Protein AF-A0A366LSE2-F1 (afdb_monomer)

Radius of gyration: 13.4 Å; Cα contacts (8 Å, |Δi|>4): 178; chains: 1; bounding box: 37×29×29 Å

InterPro domains:
  IPR007197 Radical SAM [PF04055] (1-92)
  IPR007197 Radical SAM [PS51918] (1-105)
  IPR007197 Radical SAM [SFLDS00029] (2-97)
  IPR013785 Aldolase-type TIM barrel [G3DSA:3.20.20.70] (1-103)
  IPR050377 Radical SAM PqqA peptide cyclase/Mycofactocin maturase MftC-like [PTHR11228] (2-87)
  IPR058240 Radical SAM superfamily [SSF102114] (2-92)

pLDDT: mean 95.58, std 5.39, range [58.38, 98.81]

Structure (mmCIF, N/CA/C/O backbone):
data_AF-A0A366LSE2-F1
#
_entry.id   AF-A0A366LSE2-F1
#
loop_
_atom_site.group_PDB
_atom_site.id
_atom_site.type_symbol
_atom_site.label_atom_id
_atom_site.label_alt_id
_atom_site.label_comp_id
_atom_site.label_asym_id
_atom_site.label_entity_id
_atom_site.label_seq_id
_atom_site.pdbx_PDB_ins_code
_atom_site.Cartn_x
_atom_site.Cartn_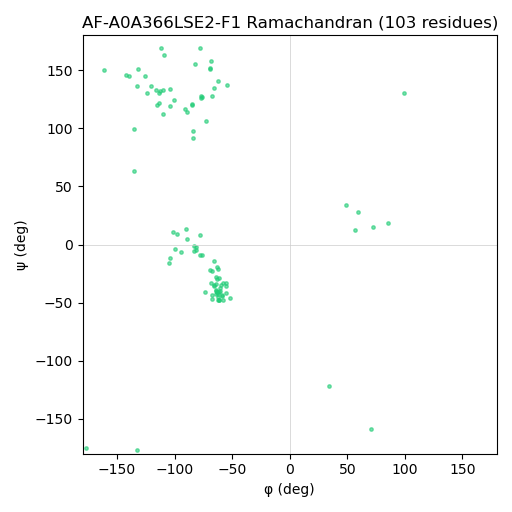y
_atom_site.Cartn_z
_atom_site.occupancy
_atom_site.B_iso_or_equiv
_atom_site.auth_seq_id
_atom_site.auth_comp_id
_atom_site.auth_asym_id
_atom_site.auth_atom_id
_atom_site.pdbx_PDB_model_num
ATOM 1 N N . MET A 1 1 ? -0.348 -7.743 2.055 1.00 96.19 1 MET A N 1
ATOM 2 C CA . MET A 1 1 ? -1.095 -7.666 0.783 1.00 96.19 1 MET A CA 1
ATOM 3 C C . MET A 1 1 ? -0.109 -7.359 -0.326 1.00 96.19 1 MET A C 1
ATOM 5 O O . MET A 1 1 ? 0.467 -6.279 -0.315 1.00 96.19 1 MET A O 1
ATOM 9 N N . GLU A 1 2 ? 0.136 -8.316 -1.220 1.00 95.88 2 GLU A N 1
ATOM 10 C CA . GLU A 1 2 ? 1.030 -8.136 -2.371 1.00 95.88 2 GLU A CA 1
ATOM 11 C C . GLU A 1 2 ? 0.259 -7.483 -3.524 1.00 95.88 2 GLU A C 1
ATOM 13 O O . GLU A 1 2 ? -0.505 -8.145 -4.220 1.00 95.88 2 GLU A O 1
ATOM 18 N N . ILE A 1 3 ? 0.388 -6.161 -3.673 1.00 97.44 3 ILE A N 1
ATOM 19 C CA . ILE A 1 3 ? -0.478 -5.363 -4.569 1.00 97.44 3 ILE A CA 1
ATOM 20 C C . ILE A 1 3 ? 0.115 -5.136 -5.965 1.00 97.44 3 ILE A C 1
ATOM 22 O O . ILE A 1 3 ? -0.535 -4.557 -6.844 1.00 97.44 3 ILE A O 1
ATOM 26 N N . THR A 1 4 ? 1.363 -5.553 -6.166 1.00 97.38 4 THR A N 1
ATOM 27 C CA . THR A 1 4 ? 2.090 -5.477 -7.432 1.00 97.38 4 THR A CA 1
ATOM 28 C C . THR A 1 4 ? 3.279 -6.437 -7.407 1.00 97.38 4 THR A C 1
ATOM 30 O O . THR A 1 4 ? 3.837 -6.685 -6.350 1.00 97.38 4 THR A O 1
ATOM 33 N N . GLY A 1 5 ? 3.684 -6.968 -8.560 1.00 97.25 5 GLY A N 1
ATOM 34 C CA . GLY A 1 5 ? 4.976 -7.642 -8.755 1.00 97.25 5 GLY A CA 1
ATOM 35 C C . GLY A 1 5 ? 6.023 -6.742 -9.427 1.00 97.25 5 GLY A C 1
ATOM 36 O O . GLY A 1 5 ? 7.170 -7.142 -9.625 1.00 97.25 5 GLY A O 1
ATOM 37 N N . LYS A 1 6 ? 5.635 -5.522 -9.818 1.00 97.25 6 LYS A N 1
ATOM 38 C CA . LYS A 1 6 ? 6.518 -4.537 -10.450 1.00 97.25 6 LYS A CA 1
ATOM 39 C C . LYS A 1 6 ? 7.425 -3.874 -9.418 1.00 97.25 6 LYS A C 1
ATOM 41 O O . LYS A 1 6 ? 6.929 -3.320 -8.443 1.00 97.25 6 LYS A O 1
ATOM 46 N N . CYS A 1 7 ? 8.728 -3.872 -9.673 1.00 96.81 7 CYS A N 1
ATOM 47 C CA . CYS A 1 7 ? 9.740 -3.185 -8.869 1.00 96.81 7 CYS A CA 1
ATOM 48 C C . CYS A 1 7 ? 10.779 -2.541 -9.792 1.00 96.81 7 CYS A C 1
ATOM 50 O O . CYS A 1 7 ? 11.111 -3.110 -10.824 1.00 96.81 7 CYS A O 1
ATOM 52 N N . GLN A 1 8 ? 11.326 -1.379 -9.444 1.00 95.06 8 GLN A N 1
ATOM 53 C CA . GLN A 1 8 ? 12.435 -0.776 -10.196 1.00 95.06 8 GLN A CA 1
ATOM 54 C C . GLN A 1 8 ? 13.793 -1.447 -9.924 1.00 95.06 8 GLN A C 1
ATOM 56 O O . GLN A 1 8 ? 14.764 -1.138 -10.607 1.00 95.06 8 GLN A O 1
ATOM 61 N N . LEU A 1 9 ? 13.868 -2.339 -8.931 1.00 95.25 9 LEU A N 1
ATOM 62 C CA . LEU A 1 9 ? 15.059 -3.115 -8.573 1.00 95.25 9 LEU A CA 1
ATOM 63 C C . LEU A 1 9 ? 14.876 -4.594 -8.941 1.00 95.25 9 LEU A C 1
ATOM 65 O O . LEU A 1 9 ? 13.749 -5.052 -9.115 1.00 95.25 9 LEU A O 1
ATOM 69 N N . GLN A 1 10 ? 15.977 -5.347 -8.999 1.00 94.56 10 GLN A N 1
ATOM 70 C CA . GLN A 1 10 ? 15.986 -6.793 -9.257 1.00 94.56 10 GLN A CA 1
ATOM 71 C C . GLN A 1 10 ? 16.942 -7.507 -8.284 1.00 94.56 10 GLN A C 1
ATOM 73 O O . GLN A 1 10 ? 17.967 -8.059 -8.672 1.00 94.56 10 GLN A O 1
ATOM 78 N N . CYS A 1 11 ? 16.626 -7.441 -6.989 1.00 94.44 11 CYS A N 1
ATOM 79 C CA . CYS A 1 11 ? 17.501 -7.928 -5.921 1.00 94.44 11 CYS A CA 1
ATOM 80 C C . CYS A 1 11 ? 17.674 -9.457 -5.979 1.00 94.44 11 CYS A C 1
ATOM 82 O O . CYS A 1 11 ? 16.685 -10.188 -6.041 1.00 94.44 11 CYS A O 1
ATOM 84 N N . GLY A 1 12 ? 18.907 -9.958 -5.838 1.00 93.38 12 GLY A N 1
ATOM 85 C CA . GLY A 1 12 ? 19.196 -11.402 -5.878 1.00 93.38 12 GLY A CA 1
ATOM 86 C C . GLY A 1 12 ? 18.551 -12.232 -4.756 1.00 93.38 12 GLY A C 1
ATOM 87 O O . GLY A 1 12 ? 18.385 -13.438 -4.899 1.00 93.38 12 GLY A O 1
ATOM 88 N N . HIS A 1 13 ? 18.147 -11.594 -3.653 1.00 91.75 13 HIS A N 1
ATOM 89 C CA . HIS A 1 13 ? 17.470 -12.235 -2.517 1.00 91.75 13 HIS A CA 1
ATOM 90 C C . HIS A 1 13 ? 15.933 -12.078 -2.553 1.00 91.75 13 HIS A C 1
ATOM 92 O O . HIS A 1 13 ? 15.256 -12.346 -1.557 1.00 91.75 13 HIS A O 1
ATOM 98 N N . CYS A 1 14 ? 15.361 -11.564 -3.650 1.00 93.69 14 CYS A N 1
ATOM 99 C CA . CYS A 1 14 ? 13.927 -11.298 -3.741 1.00 93.69 14 CYS A CA 1
ATOM 100 C C . CYS A 1 14 ? 13.128 -12.605 -3.864 1.00 93.69 14 CYS A C 1
ATOM 102 O O . CYS A 1 14 ? 13.084 -13.210 -4.933 1.00 93.69 14 CYS A O 1
ATOM 104 N N . TYR A 1 15 ? 12.438 -13.012 -2.792 1.00 92.69 15 TYR A N 1
ATOM 105 C CA . TYR A 1 15 ? 11.619 -14.233 -2.799 1.00 92.69 15 TYR A CA 1
ATOM 106 C C . TYR A 1 15 ? 10.497 -14.195 -3.855 1.00 92.69 15 TYR A C 1
ATOM 108 O O . TYR A 1 15 ? 10.183 -15.214 -4.461 1.00 92.69 15 TYR A O 1
ATOM 116 N N . ALA A 1 16 ? 9.917 -13.014 -4.095 1.00 93.31 16 ALA A N 1
ATOM 117 C CA . ALA A 1 16 ? 8.813 -12.815 -5.032 1.00 93.31 16 ALA A CA 1
ATOM 118 C C . ALA A 1 16 ? 9.277 -12.689 -6.494 1.00 93.31 16 ALA A C 1
ATOM 120 O O . ALA A 1 16 ? 8.448 -12.509 -7.382 1.00 93.31 16 ALA A O 1
ATOM 121 N N . SER A 1 17 ? 10.593 -12.731 -6.756 1.00 94.69 17 SER A N 1
ATOM 122 C CA . SER A 1 17 ? 11.170 -12.509 -8.093 1.00 94.69 17 SER A CA 1
ATOM 123 C C . SER A 1 17 ? 10.628 -11.242 -8.778 1.00 94.69 17 SER A C 1
ATOM 125 O O . SER A 1 17 ? 10.423 -11.207 -9.991 1.00 94.69 17 SER A O 1
ATOM 127 N N . SER A 1 18 ? 10.345 -10.201 -7.987 1.00 96.12 18 SER A N 1
ATOM 128 C CA . SER A 1 18 ? 9.837 -8.928 -8.493 1.00 96.12 18 SER A CA 1
ATOM 129 C C . SER A 1 18 ? 10.907 -8.193 -9.296 1.00 96.12 18 SER A C 1
ATOM 131 O O . SER A 1 18 ? 12.102 -8.322 -9.029 1.00 96.12 18 SER A O 1
ATOM 133 N N . GLY A 1 19 ? 10.479 -7.375 -10.255 1.00 95.75 19 GLY A N 1
ATOM 134 C CA . GLY A 1 19 ? 11.411 -6.625 -11.089 1.00 95.75 19 GLY A CA 1
ATOM 135 C C . GLY A 1 19 ? 10.734 -5.692 -12.087 1.00 95.75 19 GLY A C 1
ATOM 136 O O . GLY A 1 19 ? 9.502 -5.570 -12.076 1.00 95.75 19 GLY A O 1
ATOM 137 N N . PRO A 1 20 ? 11.516 -5.037 -12.967 1.00 95.56 20 PRO A N 1
ATOM 138 C CA . PRO A 1 20 ? 10.992 -4.020 -13.883 1.00 95.56 20 PRO A CA 1
ATOM 139 C C . PRO A 1 20 ? 9.942 -4.555 -14.863 1.00 95.56 20 PRO A C 1
ATOM 141 O O . PRO A 1 20 ? 9.046 -3.816 -15.269 1.00 95.56 20 PRO A O 1
ATOM 144 N N . GLY A 1 21 ? 10.032 -5.845 -15.207 1.00 95.31 21 GLY A N 1
ATOM 145 C CA . GLY A 1 21 ? 9.066 -6.555 -16.051 1.00 95.31 21 GLY A CA 1
ATOM 146 C C . GLY A 1 21 ? 7.825 -7.078 -15.317 1.00 95.31 21 GLY A C 1
ATOM 147 O O . GLY A 1 21 ? 6.965 -7.687 -15.948 1.00 95.31 21 GLY A O 1
ATOM 148 N N . GLY A 1 22 ? 7.721 -6.876 -14.000 1.00 95.75 22 GLY A N 1
ATOM 149 C CA . GLY A 1 22 ? 6.559 -7.293 -13.220 1.00 95.75 22 GLY A CA 1
ATOM 150 C C . GLY A 1 22 ? 5.294 -6.498 -13.560 1.00 95.75 22 GLY A C 1
ATOM 151 O O . GLY A 1 22 ? 5.350 -5.367 -14.047 1.00 95.75 22 GLY A O 1
ATOM 152 N N . THR A 1 23 ? 4.131 -7.081 -13.267 1.00 95.94 23 THR A N 1
ATOM 153 C CA . THR A 1 23 ? 2.815 -6.454 -13.481 1.00 95.94 23 THR A CA 1
ATOM 154 C C . THR A 1 23 ? 2.132 -6.143 -12.149 1.00 95.94 23 THR A C 1
ATOM 156 O O . THR A 1 23 ? 2.559 -6.611 -11.096 1.00 95.94 23 THR A O 1
ATOM 159 N N . HIS A 1 24 ? 1.039 -5.378 -12.177 1.00 95.75 24 HIS A N 1
ATOM 160 C CA . HIS A 1 24 ? 0.193 -5.151 -10.997 1.00 95.75 24 HIS A CA 1
ATOM 161 C C . HIS A 1 24 ? -0.755 -6.329 -10.683 1.00 95.75 24 HIS A C 1
ATOM 163 O O . HIS A 1 24 ? -1.634 -6.198 -9.832 1.00 95.75 24 HIS A O 1
ATOM 169 N N . GLY A 1 25 ? -0.600 -7.467 -11.373 1.00 94.69 25 GLY A N 1
ATOM 170 C CA . GLY A 1 25 ? -1.546 -8.578 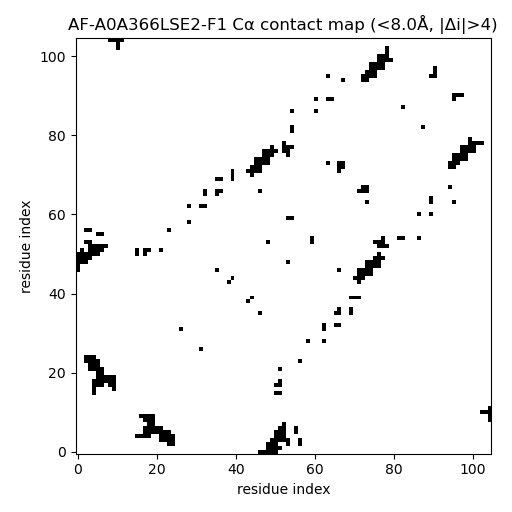-11.326 1.00 94.69 25 GLY A CA 1
ATOM 171 C C . GLY A 1 25 ? -2.869 -8.247 -12.025 1.00 94.69 25 GLY A C 1
ATOM 172 O O . GLY A 1 25 ? -2.935 -7.354 -12.869 1.00 94.69 25 GLY A O 1
ATOM 173 N N . THR A 1 26 ? -3.924 -8.987 -11.682 1.00 96.31 26 THR A N 1
ATOM 174 C CA . THR A 1 26 ? -5.267 -8.845 -12.278 1.00 96.31 26 THR A CA 1
ATOM 175 C C . THR A 1 26 ? -6.268 -8.123 -11.375 1.00 96.31 26 THR A C 1
ATOM 177 O O . THR A 1 26 ? -7.346 -7.759 -11.838 1.00 96.31 26 THR A O 1
ATOM 180 N N . MET A 1 27 ? -5.933 -7.904 -10.099 1.00 97.69 27 MET A N 1
ATOM 181 C CA . MET A 1 27 ? -6.830 -7.261 -9.139 1.00 97.69 27 MET A CA 1
ATOM 182 C C . MET A 1 27 ? -6.899 -5.748 -9.357 1.00 97.69 27 MET A C 1
ATOM 184 O O . MET A 1 27 ? -5.883 -5.039 -9.359 1.00 97.69 27 MET A O 1
ATOM 188 N N . THR A 1 28 ? -8.123 -5.247 -9.495 1.00 97.81 28 THR A N 1
ATOM 189 C CA . THR A 1 28 ? -8.407 -3.816 -9.628 1.00 97.81 28 THR A CA 1
ATOM 190 C C . THR A 1 28 ? -8.332 -3.107 -8.275 1.00 97.81 28 THR A C 1
ATOM 192 O O . THR A 1 28 ? -8.307 -3.734 -7.215 1.00 97.81 28 THR A O 1
ATOM 195 N N . THR A 1 29 ? -8.343 -1.774 -8.286 1.00 98.25 29 THR A N 1
ATOM 196 C CA . THR A 1 29 ? -8.451 -0.957 -7.066 1.00 98.25 29 THR A CA 1
ATOM 197 C C . THR A 1 29 ? -9.694 -1.325 -6.250 1.00 98.25 29 THR A C 1
ATOM 199 O O . THR A 1 29 ? -9.617 -1.482 -5.035 1.00 98.25 29 THR A O 1
ATOM 202 N N . ALA A 1 30 ? -10.833 -1.542 -6.918 1.00 98.56 30 ALA A N 1
ATOM 203 C CA . ALA A 1 30 ? -12.082 -1.933 -6.267 1.00 98.56 30 ALA A CA 1
ATOM 204 C C . ALA A 1 30 ? -11.982 -3.305 -5.583 1.00 98.56 30 ALA A C 1
ATOM 206 O O . ALA A 1 30 ? -12.569 -3.507 -4.520 1.00 98.56 30 ALA A O 1
ATOM 207 N N . ASP A 1 31 ? -11.215 -4.234 -6.157 1.00 98.69 31 ASP A N 1
ATOM 208 C CA . ASP A 1 31 ? -10.994 -5.543 -5.544 1.00 98.69 31 ASP A CA 1
ATOM 209 C C . ASP A 1 31 ? -10.171 -5.433 -4.265 1.00 98.69 31 ASP A C 1
ATOM 211 O O . ASP A 1 31 ? -10.536 -6.027 -3.253 1.00 98.69 31 ASP A O 1
ATOM 215 N N . TRP A 1 32 ? -9.115 -4.619 -4.274 1.00 98.44 32 TRP A N 1
ATOM 216 C CA . TRP A 1 32 ? -8.318 -4.366 -3.074 1.00 98.44 32 TRP A CA 1
ATOM 217 C C . TRP A 1 32 ? -9.109 -3.658 -1.978 1.00 98.44 32 TRP A C 1
ATOM 219 O O . TRP A 1 32 ? -9.001 -4.042 -0.816 1.00 98.44 32 TRP A O 1
ATOM 229 N N . ARG A 1 33 ? -9.958 -2.685 -2.330 1.00 98.75 33 ARG A N 1
ATOM 230 C CA . ARG A 1 33 ? -10.867 -2.043 -1.366 1.00 98.75 33 ARG A CA 1
ATOM 231 C C . ARG A 1 33 ? -11.798 -3.060 -0.709 1.00 98.75 33 ARG A C 1
ATOM 233 O O . ARG A 1 33 ? -11.901 -3.080 0.511 1.00 98.75 33 ARG A O 1
ATOM 240 N N . ARG A 1 34 ? -12.371 -3.977 -1.494 1.00 98.69 34 ARG A N 1
ATOM 241 C CA . ARG A 1 34 ? -13.214 -5.062 -0.972 1.00 98.69 34 ARG A CA 1
ATOM 242 C C . ARG A 1 34 ? -12.453 -5.985 -0.021 1.00 98.69 34 ARG A C 1
ATOM 244 O O . ARG A 1 34 ? -13.001 -6.376 1.001 1.00 98.69 34 ARG A O 1
ATOM 251 N N . VAL A 1 35 ? -11.200 -6.320 -0.335 1.00 98.50 35 VAL A N 1
ATOM 252 C CA . VAL A 1 35 ? -10.345 -7.125 0.555 1.00 98.50 35 VAL A CA 1
ATOM 253 C C . VAL A 1 35 ? -10.071 -6.392 1.869 1.00 98.50 35 VAL A C 1
ATOM 255 O O . VAL A 1 35 ? -10.117 -7.012 2.928 1.00 98.50 35 VAL A O 1
ATOM 258 N N . ILE A 1 36 ? -9.819 -5.081 1.821 1.00 98.69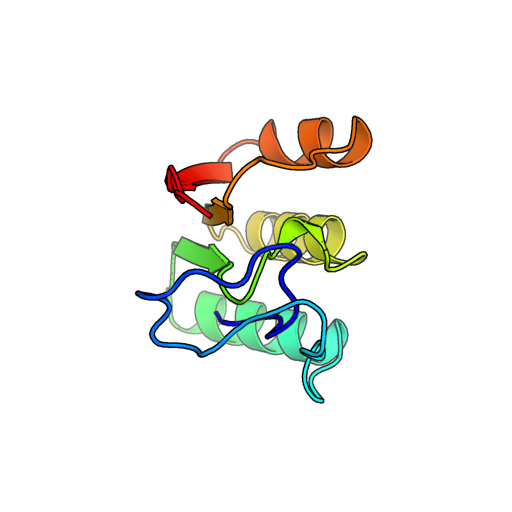 36 ILE A N 1
ATOM 259 C CA . ILE A 1 36 ? -9.641 -4.251 3.020 1.00 98.69 36 ILE A CA 1
ATOM 260 C C . ILE A 1 36 ? -10.923 -4.241 3.863 1.00 98.69 36 ILE A C 1
ATOM 262 O O . ILE A 1 36 ? -10.848 -4.471 5.066 1.00 98.69 36 ILE A O 1
ATOM 266 N N . ASP A 1 37 ? -12.092 -4.061 3.241 1.00 98.69 37 ASP A N 1
ATOM 267 C CA . ASP A 1 37 ? -13.387 -4.073 3.940 1.00 98.69 37 ASP A CA 1
ATOM 268 C C . ASP A 1 37 ? -13.664 -5.431 4.598 1.00 98.69 37 ASP A C 1
ATOM 270 O O . ASP A 1 37 ? -14.111 -5.504 5.741 1.00 98.69 37 ASP A O 1
ATOM 274 N N . GLN A 1 38 ? -13.362 -6.524 3.892 1.00 98.62 38 GLN A N 1
ATOM 275 C CA . GLN A 1 38 ? -13.490 -7.880 4.425 1.00 98.62 38 GLN A CA 1
ATOM 276 C C . GLN A 1 38 ? -12.547 -8.116 5.606 1.00 98.62 38 GLN A C 1
ATOM 278 O O . GLN A 1 38 ? -12.965 -8.700 6.603 1.00 98.62 38 GLN A O 1
ATOM 283 N N . ALA A 1 39 ? -11.298 -7.648 5.514 1.00 98.44 39 ALA A N 1
ATOM 284 C CA . ALA A 1 39 ? -10.328 -7.737 6.599 1.00 98.44 39 ALA A CA 1
ATOM 285 C C . ALA A 1 39 ? -10.804 -6.953 7.834 1.00 98.44 39 ALA A C 1
ATOM 287 O O . ALA A 1 39 ? -10.819 -7.497 8.940 1.00 98.44 39 ALA A O 1
ATOM 288 N N . ALA A 1 40 ? -11.264 -5.715 7.645 1.00 98.44 40 ALA A N 1
ATOM 289 C CA . ALA A 1 40 ? -11.833 -4.902 8.716 1.00 98.44 40 ALA A CA 1
ATOM 290 C C . ALA A 1 40 ? -13.051 -5.589 9.361 1.00 98.44 40 ALA A C 1
ATOM 292 O O . ALA A 1 40 ? -13.147 -5.675 10.584 1.00 98.44 40 ALA A O 1
ATOM 293 N N . GLY A 1 41 ? -13.942 -6.170 8.548 1.00 98.44 41 GLY A N 1
ATOM 294 C CA . GLY A 1 41 ? -15.143 -6.872 9.010 1.00 98.44 41 GLY A CA 1
ATOM 295 C C . GLY A 1 41 ? -14.879 -8.102 9.887 1.00 98.44 41 GLY A C 1
ATOM 296 O O . GLY A 1 41 ? -15.754 -8.492 10.657 1.00 98.44 41 GLY A O 1
ATOM 297 N N . ILE A 1 42 ? -13.681 -8.693 9.812 1.00 98.25 42 ILE A N 1
ATOM 298 C CA . ILE A 1 42 ? -13.251 -9.801 10.685 1.00 98.25 42 ILE A CA 1
ATOM 299 C C . ILE A 1 42 ? -12.325 -9.348 11.827 1.00 98.25 42 ILE A C 1
ATOM 301 O O . ILE A 1 42 ? -11.743 -10.186 12.513 1.00 98.25 42 ILE A O 1
ATOM 305 N N . GLY A 1 43 ? -12.188 -8.037 12.046 1.00 98.12 43 GLY A N 1
ATOM 306 C CA . GLY A 1 43 ? -11.420 -7.465 13.153 1.00 98.12 43 GLY A CA 1
ATOM 307 C C . GLY A 1 43 ? -9.922 -7.301 12.888 1.00 98.12 43 GLY A C 1
ATOM 308 O O . GLY A 1 43 ? -9.155 -7.159 13.840 1.00 98.12 43 GLY A O 1
ATOM 309 N N . VAL A 1 44 ? -9.474 -7.319 11.627 1.00 98.38 44 VAL A N 1
ATOM 310 C CA . VAL A 1 44 ? -8.088 -6.954 11.296 1.00 98.38 44 VAL A CA 1
ATOM 311 C C . VAL A 1 44 ? -7.876 -5.468 11.571 1.00 98.38 44 VAL A C 1
ATOM 313 O O . VAL A 1 44 ? -8.608 -4.628 11.060 1.00 98.38 44 VAL A O 1
ATOM 316 N N . THR A 1 45 ? -6.834 -5.148 12.336 1.00 98.00 45 THR A N 1
ATOM 317 C CA . THR A 1 45 ? -6.507 -3.772 12.741 1.00 98.00 45 THR A CA 1
ATOM 318 C C . THR A 1 45 ? -5.322 -3.175 11.987 1.00 98.00 45 THR A C 1
ATOM 320 O O . THR A 1 45 ? -5.152 -1.962 12.006 1.00 98.00 45 THR A O 1
ATOM 323 N N . ILE A 1 46 ? -4.508 -3.998 11.314 1.00 98.38 46 ILE A N 1
ATOM 324 C CA . ILE A 1 46 ? -3.364 -3.577 10.492 1.00 98.38 46 ILE A CA 1
ATOM 325 C C . ILE A 1 46 ? -3.398 -4.288 9.142 1.00 98.38 46 ILE A C 1
ATOM 327 O O . ILE A 1 46 ? -3.565 -5.507 9.082 1.00 98.38 46 ILE A O 1
ATOM 331 N N . VAL A 1 47 ? -3.135 -3.546 8.066 1.00 98.44 47 VAL A N 1
ATOM 332 C CA . VAL A 1 47 ? -2.786 -4.118 6.761 1.00 98.44 47 VAL A CA 1
ATOM 333 C C . VAL A 1 47 ? -1.415 -3.641 6.315 1.00 98.44 47 VAL A C 1
ATOM 335 O O . VAL A 1 47 ? -1.084 -2.459 6.390 1.00 98.44 47 VAL A O 1
ATOM 338 N N . THR A 1 48 ? -0.620 -4.576 5.802 1.00 98.56 48 THR A N 1
ATOM 339 C CA . THR A 1 48 ? 0.694 -4.268 5.238 1.00 98.56 48 THR A CA 1
ATOM 340 C C . THR A 1 48 ? 0.619 -4.300 3.716 1.00 98.56 48 THR A C 1
ATOM 342 O O . THR A 1 48 ? 0.316 -5.351 3.136 1.00 98.56 48 THR A O 1
ATOM 345 N N . PHE A 1 49 ? 0.905 -3.181 3.054 1.00 98.44 49 PHE A N 1
ATOM 346 C CA . PHE A 1 49 ? 1.095 -3.131 1.605 1.00 98.44 49 PHE A CA 1
ATOM 347 C C . PHE A 1 49 ? 2.536 -3.496 1.265 1.00 98.44 49 PHE A C 1
ATOM 349 O O . PHE A 1 49 ? 3.484 -2.858 1.722 1.00 98.44 49 PHE A O 1
ATOM 356 N N . ILE A 1 50 ? 2.675 -4.550 0.468 1.00 96.56 50 ILE A N 1
ATOM 357 C CA . ILE A 1 50 ? 3.948 -5.095 0.003 1.00 96.56 50 ILE A CA 1
ATOM 358 C C . ILE A 1 50 ? 3.869 -5.342 -1.508 1.00 96.56 50 ILE A C 1
ATOM 360 O O . ILE A 1 50 ? 2.823 -5.142 -2.134 1.00 96.56 50 ILE A O 1
ATOM 364 N N . GLY A 1 51 ? 4.943 -5.904 -2.053 1.00 86.25 51 GLY A N 1
ATOM 365 C CA . GLY A 1 51 ? 4.939 -6.512 -3.375 1.00 86.25 51 GLY A CA 1
ATOM 366 C C . GLY A 1 51 ? 5.513 -5.588 -4.411 1.00 86.25 51 GLY A C 1
ATOM 367 O O . GLY A 1 51 ? 5.141 -4.416 -4.456 1.00 86.25 51 GLY A O 1
ATOM 368 N N . GLY A 1 52 ? 6.447 -6.146 -5.191 1.00 94.44 52 GLY A N 1
ATOM 369 C CA . GLY A 1 52 ? 7.446 -5.380 -5.903 1.00 94.44 52 GLY A CA 1
ATOM 370 C C . GLY A 1 52 ? 7.852 -4.162 -5.086 1.00 94.44 52 GLY A C 1
ATOM 371 O O . GLY A 1 52 ? 8.242 -4.289 -3.927 1.00 94.44 52 GLY A O 1
ATOM 372 N N . GLU A 1 53 ? 7.677 -2.993 -5.682 1.00 97.38 53 GLU A N 1
ATOM 373 C CA . GLU A 1 53 ? 7.659 -1.733 -4.957 1.00 97.38 53 GLU A CA 1
ATOM 374 C C . GLU A 1 53 ? 6.228 -1.159 -4.962 1.00 97.38 53 GLU A C 1
ATOM 376 O O . GLU A 1 53 ? 5.751 -0.735 -6.025 1.00 97.38 53 GLU A O 1
ATOM 381 N N . PRO A 1 54 ? 5.536 -1.102 -3.805 1.00 97.44 54 PRO A N 1
ATOM 382 C CA . PRO A 1 54 ? 4.184 -0.558 -3.709 1.00 97.44 54 PRO A CA 1
ATOM 383 C C . PRO A 1 54 ? 4.056 0.870 -4.237 1.00 97.44 54 PRO A C 1
ATOM 385 O O . PRO A 1 54 ? 3.020 1.206 -4.813 1.00 97.44 54 PRO A O 1
ATOM 388 N N . THR A 1 55 ? 5.091 1.710 -4.091 1.00 96.69 55 THR A N 1
ATOM 389 C CA . THR A 1 55 ? 5.041 3.105 -4.562 1.00 96.69 55 THR A CA 1
ATOM 390 C C . THR A 1 55 ? 4.952 3.248 -6.080 1.00 96.69 55 THR A C 1
ATOM 392 O O . THR A 1 55 ? 4.590 4.320 -6.565 1.00 96.69 55 THR A O 1
ATOM 395 N N . LEU A 1 56 ? 5.210 2.179 -6.843 1.00 96.25 56 LEU A N 1
ATOM 396 C CA . LEU A 1 56 ? 5.005 2.159 -8.293 1.00 96.25 56 LEU A CA 1
ATOM 397 C C . LEU A 1 56 ? 3.536 1.984 -8.700 1.00 96.25 56 LEU A C 1
ATOM 399 O O . LEU A 1 56 ? 3.220 2.084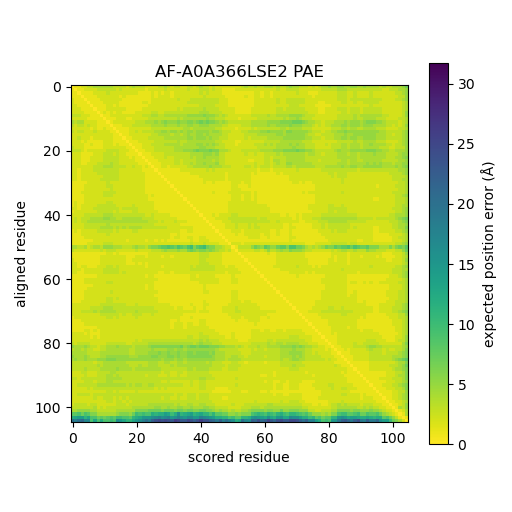 -9.888 1.00 96.25 56 LEU A O 1
ATOM 403 N N . ARG A 1 57 ? 2.636 1.695 -7.755 1.00 95.62 57 ARG A N 1
ATOM 404 C CA . ARG A 1 57 ? 1.202 1.559 -8.011 1.00 95.62 57 ARG A CA 1
ATOM 405 C C . ARG A 1 57 ? 0.514 2.918 -7.822 1.00 95.62 57 ARG A C 1
ATOM 407 O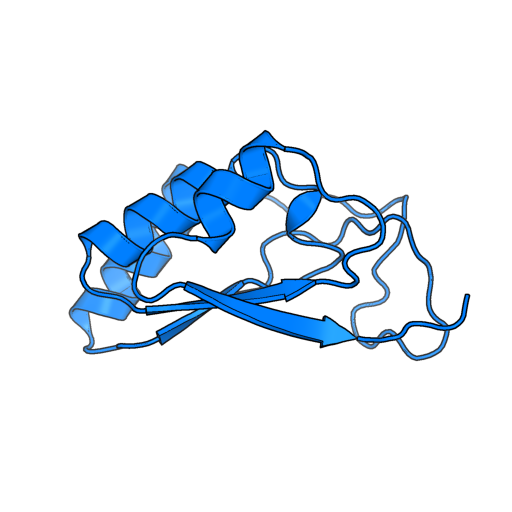 O . ARG A 1 57 ? 0.505 3.472 -6.726 1.00 95.62 57 ARG A O 1
ATOM 414 N N . ALA A 1 58 ? -0.066 3.466 -8.891 1.00 95.25 58 ALA A N 1
ATOM 415 C CA . ALA A 1 58 ? -0.591 4.840 -8.901 1.00 95.25 58 ALA A CA 1
ATOM 416 C C . ALA A 1 58 ? -1.765 5.083 -7.929 1.00 95.25 58 ALA A C 1
ATOM 418 O O . ALA A 1 58 ? -1.945 6.196 -7.441 1.00 95.25 58 ALA A O 1
ATOM 419 N N . ASP A 1 59 ? -2.550 4.048 -7.636 1.00 97.00 59 ASP A N 1
ATOM 420 C CA . ASP A 1 59 ? -3.695 4.067 -6.718 1.00 97.00 59 ASP A CA 1
ATOM 421 C C . ASP A 1 59 ? -3.309 3.738 -5.260 1.00 97.00 59 ASP A C 1
ATOM 423 O O . ASP A 1 59 ? -4.189 3.690 -4.402 1.00 97.00 59 ASP A O 1
ATOM 427 N N . LEU A 1 60 ? -2.020 3.558 -4.927 1.00 97.75 60 LEU A N 1
ATOM 428 C CA . LEU A 1 60 ? -1.588 3.309 -3.544 1.00 97.75 60 LEU A CA 1
ATOM 429 C C . LEU A 1 60 ? -2.149 4.357 -2.555 1.00 97.75 60 LEU A C 1
ATOM 431 O O . LEU A 1 60 ? -2.700 3.948 -1.531 1.00 97.75 60 LEU A O 1
ATOM 435 N N . PRO A 1 61 ? -2.110 5.681 -2.831 1.00 97.69 61 PRO A N 1
ATOM 436 C CA . PRO A 1 61 ? -2.728 6.675 -1.951 1.00 97.69 61 PRO A CA 1
ATOM 437 C C . PRO A 1 61 ? -4.227 6.476 -1.713 1.00 97.69 61 PRO A C 1
ATOM 439 O O . PRO A 1 61 ? -4.723 6.797 -0.635 1.00 97.69 61 PRO A O 1
ATOM 442 N N . GLU A 1 62 ? -4.966 5.976 -2.705 1.00 98.06 62 GLU A N 1
ATOM 443 C CA . GLU A 1 62 ? -6.389 5.664 -2.552 1.00 98.06 62 GLU A CA 1
ATOM 444 C C . GLU A 1 62 ? -6.581 4.485 -1.596 1.00 98.06 62 GLU A C 1
ATOM 446 O O . GLU A 1 62 ? -7.373 4.581 -0.659 1.00 98.06 62 GLU A O 1
ATOM 451 N N . LEU A 1 63 ? -5.807 3.411 -1.775 1.00 98.50 63 LEU A N 1
ATOM 452 C CA . LEU A 1 63 ? -5.882 2.215 -0.933 1.00 98.50 63 LEU A CA 1
ATOM 453 C C . LEU A 1 63 ? -5.511 2.507 0.526 1.00 98.50 63 LEU A C 1
ATOM 455 O O . LEU A 1 63 ? -6.194 2.042 1.437 1.00 98.50 63 LEU A O 1
ATOM 459 N N . VAL A 1 64 ? -4.476 3.322 0.754 1.00 98.50 64 VAL A N 1
ATOM 460 C CA . VAL A 1 64 ? -4.075 3.754 2.103 1.00 98.50 64 VAL A CA 1
ATOM 461 C C . VAL A 1 64 ? -5.202 4.534 2.778 1.00 98.50 64 VAL A C 1
ATOM 463 O O . VAL A 1 64 ? -5.561 4.234 3.916 1.00 98.50 64 VAL A O 1
ATOM 466 N N . ARG A 1 65 ? -5.800 5.511 2.083 1.00 98.50 65 ARG A N 1
ATOM 467 C CA . ARG A 1 65 ? -6.916 6.296 2.637 1.00 98.50 65 ARG A CA 1
ATOM 468 C C . ARG A 1 65 ? -8.145 5.434 2.901 1.00 98.50 65 ARG A C 1
ATOM 470 O O . ARG A 1 65 ? -8.794 5.630 3.922 1.00 98.50 65 ARG A O 1
ATOM 477 N N . HIS A 1 66 ? -8.442 4.480 2.018 1.00 98.69 66 HIS A N 1
ATOM 478 C CA . HIS A 1 66 ? -9.556 3.548 2.200 1.00 98.69 66 HIS A CA 1
ATOM 479 C C . HIS A 1 66 ? -9.365 2.696 3.460 1.00 98.69 66 HIS A C 1
ATOM 481 O O . HIS A 1 66 ? -10.261 2.659 4.298 1.00 98.69 66 HIS A O 1
ATOM 487 N N . ALA A 1 67 ?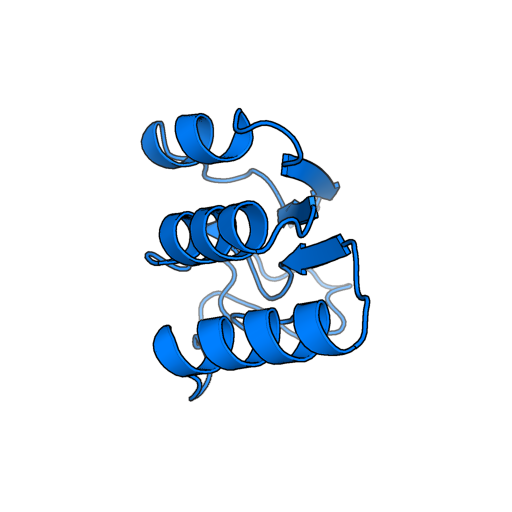 -8.178 2.114 3.659 1.00 98.62 67 ALA A N 1
ATOM 488 C CA . ALA A 1 67 ? -7.858 1.369 4.880 1.00 98.62 67 ALA A CA 1
ATOM 489 C C . ALA A 1 67 ? -7.999 2.231 6.141 1.00 98.62 67 ALA A C 1
ATOM 491 O O . ALA A 1 67 ? -8.699 1.840 7.073 1.00 98.62 67 ALA A O 1
ATOM 492 N N . ARG A 1 68 ? -7.445 3.451 6.142 1.00 98.31 68 ARG A N 1
ATOM 493 C CA . ARG A 1 68 ? -7.613 4.378 7.273 1.00 98.31 68 ARG A CA 1
ATOM 494 C C . ARG A 1 68 ? -9.076 4.737 7.536 1.00 98.31 68 ARG A C 1
ATOM 496 O O . ARG A 1 68 ? -9.467 4.842 8.691 1.00 98.31 68 ARG A O 1
ATOM 503 N N . SER A 1 69 ? -9.892 4.900 6.492 1.00 98.19 69 SER A N 1
ATOM 504 C CA . SER A 1 69 ? -11.327 5.186 6.645 1.00 98.19 69 SER A CA 1
ATOM 505 C C . SER A 1 69 ? -12.123 4.018 7.238 1.00 98.19 69 SER A C 1
ATOM 507 O O . SER A 1 69 ? -13.173 4.244 7.833 1.00 98.19 69 SER A O 1
ATOM 509 N N . ALA A 1 70 ? -11.602 2.795 7.118 1.00 97.88 70 ALA A N 1
ATOM 510 C CA . ALA A 1 70 ? -12.138 1.587 7.737 1.00 97.88 70 ALA A CA 1
ATOM 511 C C . ALA A 1 70 ? -11.555 1.322 9.144 1.00 97.88 70 ALA A C 1
ATOM 513 O O . ALA A 1 70 ? -11.701 0.218 9.657 1.00 97.88 70 ALA A O 1
ATOM 514 N N . ASP A 1 71 ? -10.879 2.310 9.747 1.00 97.62 71 ASP A N 1
ATOM 515 C CA . ASP A 1 71 ? -10.171 2.210 11.035 1.00 97.62 71 ASP A CA 1
ATOM 516 C C . ASP A 1 71 ? -9.064 1.136 11.065 1.00 97.62 71 ASP A C 1
ATOM 518 O O . ASP A 1 71 ? -8.701 0.588 12.103 1.00 97.62 71 ASP A O 1
ATOM 522 N N . VAL A 1 72 ? -8.485 0.847 9.897 1.00 98.56 72 VAL A N 1
ATOM 523 C CA . VAL A 1 72 ? -7.372 -0.091 9.740 1.00 98.56 72 VAL A CA 1
ATOM 524 C C . VAL A 1 72 ? -6.070 0.693 9.624 1.00 98.56 72 VAL A C 1
ATOM 526 O O . VAL A 1 72 ? -5.924 1.585 8.788 1.00 98.56 72 VAL A O 1
ATOM 529 N N . GLU A 1 73 ? -5.101 0.407 10.484 1.00 98.62 73 GLU A N 1
ATOM 530 C CA . GLU A 1 73 ? -3.739 0.947 10.419 1.00 98.62 73 GLU A CA 1
ATOM 531 C C . GLU A 1 73 ? -2.986 0.376 9.210 1.00 98.62 73 GLU A C 1
ATOM 533 O O . GLU A 1 73 ? -3.241 -0.740 8.755 1.00 98.62 73 GLU A O 1
ATOM 538 N N . VAL A 1 74 ? -2.046 1.147 8.668 1.00 98.81 74 VAL A N 1
ATOM 539 C CA . VAL A 1 74 ? -1.351 0.794 7.428 1.00 98.81 74 VAL A CA 1
ATOM 540 C C . VAL A 1 74 ? 0.151 0.776 7.644 1.00 98.81 74 VAL A C 1
ATOM 542 O O . VAL A 1 74 ? 0.739 1.746 8.117 1.00 98.81 74 VAL A O 1
ATOM 545 N N . GLU A 1 75 ? 0.788 -0.304 7.212 1.00 98.69 75 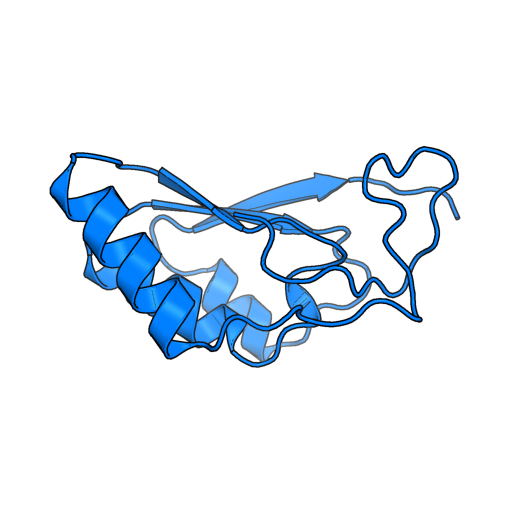GLU A N 1
ATOM 546 C CA . GLU A 1 75 ? 2.238 -0.383 7.082 1.00 98.69 75 GLU A CA 1
ATOM 547 C C . GLU A 1 75 ? 2.618 -0.563 5.609 1.00 98.69 75 GLU A C 1
ATOM 549 O O . GLU A 1 75 ? 2.027 -1.373 4.898 1.00 98.69 75 GLU A O 1
ATOM 554 N N . ILE A 1 76 ? 3.590 0.202 5.119 1.00 98.50 76 ILE A N 1
ATOM 555 C CA . ILE A 1 76 ? 4.050 0.127 3.727 1.00 98.50 76 ILE A CA 1
ATOM 556 C C . ILE A 1 76 ? 5.496 -0.356 3.727 1.00 98.50 76 ILE A C 1
ATOM 558 O O . ILE A 1 76 ? 6.364 0.310 4.290 1.00 98.50 76 ILE A O 1
ATOM 562 N N . TYR A 1 77 ? 5.749 -1.497 3.080 1.00 97.50 77 TYR A N 1
ATOM 563 C CA . TYR A 1 77 ? 7.104 -1.993 2.838 1.00 97.50 77 TYR A CA 1
ATOM 564 C C . TYR A 1 77 ? 7.603 -1.435 1.514 1.00 97.50 77 TYR A C 1
ATOM 566 O O . TYR A 1 77 ? 7.072 -1.772 0.460 1.00 97.50 77 TYR A O 1
ATOM 574 N N . THR A 1 78 ? 8.620 -0.585 1.569 1.00 96.62 78 THR A N 1
ATOM 575 C CA . THR A 1 78 ? 9.128 0.144 0.402 1.00 96.62 78 THR A CA 1
ATOM 576 C C . THR A 1 78 ? 10.647 0.244 0.454 1.00 96.62 78 THR A C 1
ATOM 578 O O . THR A 1 78 ? 11.237 0.351 1.524 1.00 96.62 78 THR A O 1
ATOM 581 N N . ASN A 1 79 ? 11.313 0.219 -0.694 1.00 95.44 79 ASN A N 1
ATOM 582 C CA . ASN A 1 79 ? 12.753 0.456 -0.792 1.00 95.44 79 ASN A CA 1
ATOM 583 C C . ASN A 1 79 ? 13.122 1.952 -0.791 1.00 95.44 79 ASN A C 1
ATOM 585 O O . ASN A 1 79 ? 14.304 2.285 -0.788 1.00 95.44 79 ASN A O 1
ATOM 589 N N . LEU A 1 80 ? 12.131 2.855 -0.807 1.00 94.81 80 LEU A N 1
ATOM 590 C CA . LEU A 1 80 ? 12.291 4.317 -0.781 1.00 94.81 80 LEU A CA 1
ATOM 591 C C . LEU A 1 80 ? 13.159 4.928 -1.901 1.00 94.81 80 LEU A C 1
ATOM 593 O O . LEU A 1 80 ? 13.475 6.114 -1.837 1.00 94.81 80 LEU A O 1
ATOM 597 N N . VAL A 1 81 ? 13.514 4.180 -2.953 1.00 93.44 81 VAL A N 1
ATOM 598 C CA . VAL A 1 81 ? 14.411 4.668 -4.022 1.00 93.44 81 VAL A CA 1
ATOM 599 C C . VAL A 1 81 ? 13.780 5.805 -4.827 1.00 93.44 81 VAL A C 1
ATOM 601 O O . VAL A 1 81 ? 14.472 6.728 -5.252 1.00 93.44 81 VAL A O 1
ATOM 604 N N . HIS A 1 82 ? 12.464 5.752 -5.044 1.00 89.81 82 HIS A N 1
ATOM 605 C CA . HIS A 1 82 ? 11.737 6.796 -5.756 1.00 89.81 82 HIS A CA 1
ATOM 606 C C . HIS A 1 82 ? 10.435 7.145 -5.036 1.00 89.81 82 HIS A C 1
ATOM 608 O O . HIS A 1 82 ? 9.426 6.456 -5.182 1.00 89.81 82 HIS A O 1
ATOM 614 N N . ILE A 1 83 ? 10.464 8.233 -4.263 1.00 93.31 83 ILE A N 1
ATOM 615 C CA . ILE A 1 83 ? 9.299 8.774 -3.560 1.00 93.31 83 ILE A CA 1
ATOM 616 C C . ILE A 1 83 ? 8.941 10.134 -4.150 1.00 93.31 83 ILE A C 1
ATOM 618 O O . ILE A 1 83 ? 9.750 11.061 -4.154 1.00 93.31 83 ILE A O 1
ATOM 622 N N . THR A 1 84 ? 7.710 10.258 -4.640 1.00 91.06 84 THR A N 1
ATOM 623 C CA . THR A 1 84 ? 7.178 11.534 -5.125 1.00 91.06 84 THR A CA 1
ATOM 624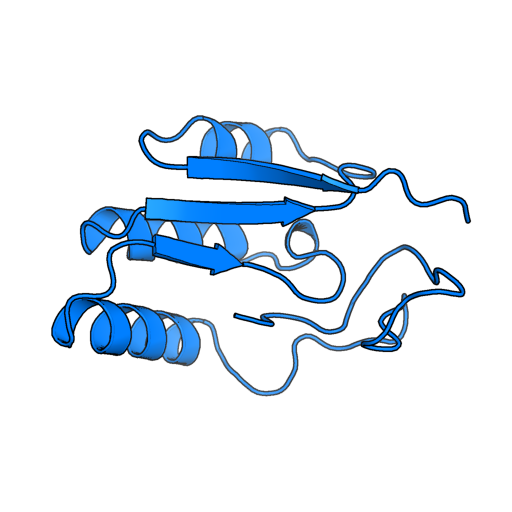 C C . THR A 1 84 ? 6.666 12.386 -3.956 1.00 91.06 84 THR A C 1
ATOM 626 O O . THR A 1 84 ? 6.242 11.838 -2.933 1.00 91.06 84 THR A O 1
ATOM 629 N N . PRO A 1 85 ? 6.612 13.725 -4.093 1.00 90.94 85 PRO A N 1
ATOM 630 C CA . PRO A 1 85 ? 6.043 14.591 -3.056 1.00 90.94 85 PRO A CA 1
ATOM 631 C C . PRO A 1 85 ? 4.601 14.221 -2.673 1.00 90.94 85 PRO A C 1
ATOM 633 O O . PRO A 1 85 ? 4.231 14.275 -1.506 1.00 90.94 85 PRO A O 1
ATOM 636 N N . THR A 1 86 ? 3.789 13.773 -3.635 1.00 88.12 86 THR A N 1
ATOM 637 C CA . THR A 1 86 ? 2.398 13.357 -3.393 1.00 88.12 86 THR A CA 1
ATOM 638 C C . THR A 1 86 ? 2.297 12.106 -2.515 1.00 88.12 86 THR A C 1
ATOM 640 O O . THR A 1 86 ? 1.373 11.989 -1.707 1.00 88.12 86 THR A O 1
ATOM 643 N N . LEU A 1 87 ? 3.246 11.173 -2.639 1.00 94.56 87 LEU A N 1
ATOM 644 C CA . LEU A 1 87 ? 3.313 10.005 -1.760 1.00 94.56 87 LEU A CA 1
ATOM 645 C C . LEU A 1 87 ? 3.685 10.402 -0.330 1.00 94.56 87 LEU A C 1
ATOM 647 O O . LEU A 1 87 ? 3.158 9.819 0.614 1.00 94.56 87 LEU A O 1
ATOM 651 N N . TRP A 1 88 ? 4.505 11.441 -0.156 1.00 94.06 88 TRP A N 1
ATOM 652 C CA . TRP A 1 88 ? 4.875 11.926 1.172 1.00 94.06 88 TRP A CA 1
ATOM 653 C C . TRP A 1 88 ? 3.667 12.395 1.988 1.00 94.06 88 TRP A C 1
ATOM 655 O O . TRP A 1 88 ? 3.546 12.062 3.165 1.00 94.06 88 TRP A O 1
ATOM 665 N N . GLU A 1 89 ? 2.713 13.071 1.349 1.00 94.00 89 GLU A N 1
ATOM 666 C CA . GLU A 1 89 ? 1.456 13.457 2.003 1.00 94.00 89 GLU A CA 1
ATOM 667 C C . GLU A 1 89 ? 0.620 12.245 2.439 1.00 94.00 89 GLU A C 1
ATOM 669 O O . GLU A 1 89 ? -0.080 12.299 3.446 1.00 94.00 89 GLU A O 1
ATOM 674 N N . THR A 1 90 ? 0.734 11.120 1.730 1.00 95.88 90 THR A N 1
ATOM 675 C CA . THR A 1 90 ? 0.082 9.860 2.123 1.00 95.88 90 THR A CA 1
ATOM 676 C C . THR A 1 90 ? 0.782 9.223 3.323 1.00 95.88 90 THR A C 1
ATOM 678 O O . THR A 1 90 ? 0.122 8.743 4.240 1.00 95.88 90 THR A O 1
ATOM 681 N N . PHE A 1 91 ? 2.114 9.241 3.353 1.00 96.44 91 PHE A N 1
ATOM 682 C CA . PHE A 1 91 ? 2.901 8.629 4.429 1.00 96.44 91 PHE A CA 1
ATOM 683 C C . PHE A 1 91 ? 2.781 9.364 5.765 1.00 96.44 91 PHE A C 1
ATOM 685 O O . PHE A 1 91 ? 3.016 8.774 6.813 1.00 96.44 91 PHE A O 1
ATOM 692 N N . ARG A 1 92 ? 2.399 10.644 5.733 1.00 96.38 92 ARG A N 1
ATOM 693 C CA . ARG A 1 92 ? 2.184 11.477 6.925 1.00 96.38 92 ARG A CA 1
ATOM 694 C C . ARG A 1 92 ? 0.804 11.303 7.559 1.00 96.38 92 ARG A C 1
ATOM 696 O O . ARG A 1 92 ? 0.550 11.905 8.602 1.00 96.38 92 ARG A O 1
ATOM 703 N N . LEU A 1 93 ? -0.095 10.537 6.938 1.00 97.50 93 LEU A N 1
ATOM 704 C CA . LEU A 1 93 ? -1.421 10.298 7.497 1.00 97.50 93 LEU A CA 1
ATOM 705 C C . LEU A 1 93 ? -1.308 9.572 8.854 1.00 97.50 93 LEU A C 1
ATOM 707 O O . LEU A 1 93 ? -0.488 8.662 8.994 1.00 97.50 93 LEU A O 1
ATOM 711 N N . PRO A 1 94 ? -2.136 9.929 9.855 1.00 97.88 94 PRO A N 1
ATOM 712 C CA . PRO A 1 94 ? -2.181 9.204 11.120 1.00 97.88 94 PRO A CA 1
ATOM 713 C C . PRO A 1 94 ? -2.442 7.715 10.895 1.00 97.88 94 PRO A C 1
ATOM 715 O O . PRO A 1 94 ? -3.276 7.352 10.066 1.00 97.88 94 PRO A O 1
ATOM 718 N N . GLY A 1 95 ? -1.719 6.871 11.629 1.00 97.62 95 GLY A N 1
ATOM 719 C CA . GLY A 1 95 ? -1.812 5.415 11.529 1.00 97.62 95 GLY A CA 1
ATOM 720 C C . GLY A 1 95 ? -1.202 4.801 10.267 1.00 97.62 95 GLY A C 1
ATOM 721 O O . GLY A 1 95 ? -1.475 3.642 9.956 1.00 97.62 95 GLY A O 1
ATOM 722 N N . VAL A 1 96 ? -0.381 5.564 9.535 1.00 98.50 96 VAL A N 1
ATOM 723 C CA . VAL A 1 96 ? 0.467 5.063 8.447 1.00 98.50 96 VAL A CA 1
ATOM 724 C C . VAL A 1 96 ? 1.915 4.973 8.924 1.00 98.50 96 VAL A C 1
ATOM 726 O O . VAL A 1 96 ? 2.436 5.887 9.561 1.00 98.50 96 VAL A O 1
ATOM 729 N N . ARG A 1 97 ? 2.570 3.849 8.627 1.00 98.00 97 ARG A N 1
ATOM 730 C CA . ARG A 1 97 ? 3.957 3.554 9.007 1.00 98.00 97 ARG A CA 1
ATOM 731 C C . ARG A 1 97 ? 4.723 3.035 7.802 1.00 98.00 97 ARG A C 1
ATOM 733 O O . ARG A 1 97 ? 4.149 2.401 6.918 1.00 98.00 97 ARG A O 1
ATOM 740 N N . LEU A 1 98 ? 6.027 3.280 7.786 1.00 97.62 98 LEU A N 1
ATOM 741 C CA . LEU A 1 98 ? 6.920 2.782 6.747 1.00 97.62 98 LEU A CA 1
ATOM 742 C C . LEU A 1 98 ? 7.871 1.750 7.344 1.00 97.62 98 LEU A C 1
ATOM 744 O O . LEU A 1 98 ? 8.513 2.013 8.361 1.00 97.62 98 LEU A O 1
ATOM 748 N N . ALA A 1 99 ? 8.001 0.619 6.665 1.00 96.81 99 ALA A N 1
ATOM 749 C CA . ALA A 1 99 ? 9.105 -0.307 6.836 1.00 96.81 99 ALA A CA 1
ATOM 750 C C . ALA A 1 99 ? 9.962 -0.243 5.570 1.00 96.81 99 ALA A C 1
ATOM 752 O O . ALA A 1 99 ? 9.440 -0.261 4.454 1.00 96.81 99 ALA A O 1
ATOM 753 N N . THR A 1 100 ? 11.279 -0.129 5.730 1.00 95.50 100 THR A N 1
ATOM 754 C CA . THR A 1 100 ? 12.183 0.051 4.592 1.00 95.50 100 THR A CA 1
ATOM 755 C C . THR A 1 100 ? 13.296 -0.977 4.560 1.00 95.50 100 THR A C 1
ATOM 757 O O . THR A 1 100 ? 13.786 -1.419 5.598 1.00 95.50 100 THR A O 1
ATOM 760 N N . SER A 1 101 ? 13.668 -1.370 3.344 1.00 91.75 101 SER A N 1
ATOM 761 C CA . SER A 1 101 ? 14.776 -2.279 3.070 1.00 91.75 101 SER A CA 1
ATOM 762 C C . SER A 1 101 ? 15.881 -1.543 2.328 1.00 91.75 101 SER A C 1
ATOM 764 O O . SER A 1 101 ? 15.642 -0.919 1.296 1.00 91.75 101 SER A O 1
ATOM 766 N N . TYR A 1 102 ? 17.109 -1.685 2.818 1.00 89.00 102 TYR A N 1
ATOM 767 C CA . TYR A 1 102 ? 18.302 -1.255 2.099 1.00 89.00 102 TYR A CA 1
ATOM 768 C C . TYR A 1 102 ? 18.712 -2.361 1.134 1.00 89.00 102 TYR A C 1
ATOM 770 O O . TYR A 1 102 ? 19.411 -3.305 1.499 1.00 89.00 102 TYR A O 1
ATOM 778 N N . CYS A 1 103 ? 18.214 -2.274 -0.095 1.00 81.12 103 CYS A N 1
ATOM 779 C CA . CYS A 1 103 ? 18.543 -3.230 -1.139 1.00 81.12 103 CYS A CA 1
ATOM 780 C C . CYS A 1 103 ? 19.855 -2.831 -1.823 1.00 81.12 103 CYS A C 1
ATOM 782 O O . CYS A 1 103 ? 19.945 -1.756 -2.413 1.00 81.12 103 CYS A O 1
ATOM 784 N N . ALA A 1 104 ? 20.860 -3.706 -1.768 1.00 68.38 104 ALA A N 1
ATOM 785 C CA . ALA A 1 104 ? 21.995 -3.633 -2.680 1.00 68.38 104 ALA A CA 1
ATOM 786 C C . ALA A 1 104 ? 21.547 -4.191 -4.039 1.00 68.38 104 ALA A C 1
ATOM 788 O O . ALA A 1 104 ? 20.980 -5.287 -4.091 1.00 68.38 104 ALA A O 1
ATOM 789 N N . ALA A 1 105 ? 21.732 -3.400 -5.097 1.00 58.38 105 ALA A N 1
ATOM 790 C CA . ALA A 1 105 ? 21.520 -3.836 -6.474 1.00 58.38 105 ALA A CA 1
ATOM 791 C C . ALA A 1 105 ? 22.599 -4.841 -6.898 1.00 58.38 105 ALA A C 1
ATOM 793 O O . ALA A 1 105 ? 23.766 -4.650 -6.482 1.00 58.38 105 ALA A O 1
#

Secondary structure (DSSP, 8-state):
-B---B-S---TT-TT--BTT----S--HHHHHHHHHHHHHTT--EEEEBSS-GGG-TTHHHHHHHHHHTT-EEEEEE--SS--HHHHHHHTSTTEEEEE-----

Mean predicted aligned error: 2.62 Å

Foldseek 3Di:
DAQWLAACDQFPPDPSRRYNPTGRPDDDPVNLLVVLLVCLVVPAQEDEYDHHALQVDPCSLVSLVSNVVSNHAYEYEHQPPDDDPVVVVSCPDPRYYYDHDPGDD

Nearest PDB structures (foldseek):
  6efn-assembly1_A-2  TM=9.022E-01  e=8.613E-06  Bacillus subtilis subsp. subtilis str. 168
  5v1s-assembly1_A  TM=8.920E-01  e=5.367E-05  Streptococcus suis
  5v1q-assembly1_A  TM=8.987E-01  e=7.440E-05  Streptococcus suis
  7voc-assembly1_C  TM=8.820E-01  e=8.346E-04  Streptomyces griseochromogenes
  6c8v-assembly1_A  TM=8.552E-01  e=4.275E-03  Methylorubrum extorquens

Organism: NCBI:txid2248750

Sequence (105 aa):
MEITGKCQLQCGHCYASSGPGGTHGTMTTADWRRVIDQAAGIGVTIVTFIGGEPTLRADLPELVRHARSAD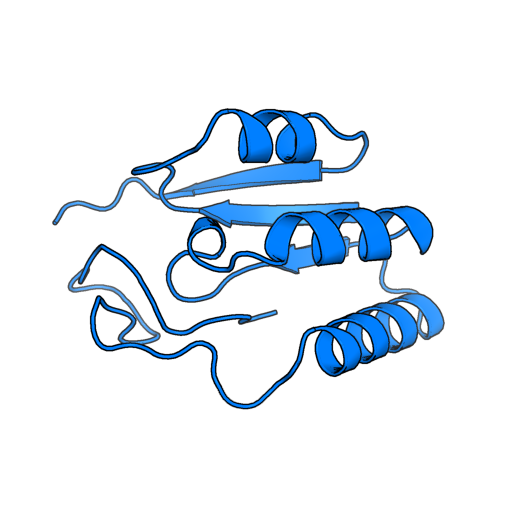VEVEIYTNLVHITPTLWETFRLPGVRLATSYCAA

Solvent-accessible surface area (backbone atoms only — not comparable to full-atom values): 6054 Å² total; per-residue (Å²): 84,73,65,24,33,26,14,96,53,69,45,92,83,47,88,80,69,30,15,73,88,38,49,56,74,88,69,50,74,70,52,52,52,50,51,48,52,53,40,36,75,74,69,46,54,68,47,48,43,27,30,43,30,37,80,78,43,88,59,45,63,57,54,54,52,51,34,45,74,61,70,21,32,38,37,38,42,36,64,74,86,75,76,55,76,72,54,52,65,51,56,67,38,86,60,41,46,81,46,75,50,92,75,72,124